Protein AF-A0A2N2JR71-F1 (afdb_monomer_lite)

Radius of gyration: 32.97 Å; chains: 1; bounding box: 53×29×89 Å

Structure (mmCIF, N/CA/C/O backbone):
data_AF-A0A2N2JR71-F1
#
_entry.id   AF-A0A2N2JR71-F1
#
loop_
_atom_site.group_PDB
_atom_site.id
_atom_site.type_symbol
_atom_site.label_atom_id
_atom_site.label_alt_id
_atom_site.label_comp_id
_atom_site.label_asym_id
_atom_site.label_entity_id
_atom_site.label_seq_id
_atom_site.pdbx_PDB_ins_code
_atom_site.Cartn_x
_atom_site.Cartn_y
_atom_site.Cartn_z
_atom_site.occupancy
_atom_site.B_iso_or_equiv
_atom_site.auth_seq_id
_atom_site.auth_comp_id
_atom_site.auth_asym_id
_atom_site.auth_atom_id
_atom_site.pdbx_PDB_model_num
ATOM 1 N N . MET A 1 1 ? 23.669 2.789 -26.842 1.00 70.81 1 MET A N 1
ATOM 2 C CA . MET A 1 1 ? 22.794 2.517 -28.002 1.00 70.81 1 MET A CA 1
ATOM 3 C C . MET A 1 1 ? 23.417 1.531 -28.974 1.00 70.81 1 MET A C 1
ATOM 5 O O . MET A 1 1 ? 22.789 0.517 -29.221 1.00 70.81 1 MET A O 1
ATOM 9 N N . ARG A 1 2 ? 24.652 1.743 -29.450 1.00 72.81 2 ARG A N 1
ATOM 10 C CA . ARG A 1 2 ? 25.300 0.836 -30.420 1.00 72.81 2 ARG A CA 1
ATOM 11 C C . ARG A 1 2 ? 25.463 -0.616 -29.955 1.00 72.81 2 ARG A C 1
ATOM 13 O O . ARG A 1 2 ? 25.219 -1.531 -30.723 1.00 72.81 2 ARG A O 1
ATOM 20 N N . GLU A 1 3 ? 25.842 -0.813 -28.696 1.00 76.75 3 GLU A N 1
ATOM 21 C CA . GLU A 1 3 ? 25.965 -2.147 -28.092 1.00 76.75 3 GLU A CA 1
ATOM 22 C C . GLU A 1 3 ? 24.604 -2.846 -27.979 1.00 76.75 3 GLU A C 1
ATOM 24 O O . GLU A 1 3 ? 24.459 -3.975 -28.422 1.00 76.75 3 GLU A O 1
ATOM 29 N N . ILE A 1 4 ? 23.580 -2.122 -27.517 1.00 79.62 4 ILE A N 1
ATOM 30 C CA . ILE A 1 4 ? 22.196 -2.614 -27.421 1.00 79.62 4 ILE A CA 1
ATOM 31 C C . ILE A 1 4 ? 21.629 -2.943 -28.810 1.00 79.62 4 ILE A C 1
ATOM 33 O O . ILE A 1 4 ? 20.940 -3.941 -28.979 1.00 79.62 4 ILE A O 1
ATOM 37 N N . ALA A 1 5 ? 21.917 -2.115 -29.817 1.00 78.06 5 ALA A N 1
ATOM 38 C CA . ALA A 1 5 ? 21.490 -2.353 -31.191 1.00 78.06 5 ALA A CA 1
ATOM 39 C C . ALA A 1 5 ? 22.173 -3.590 -31.795 1.00 78.06 5 ALA A C 1
ATOM 41 O O . ALA A 1 5 ? 21.509 -4.365 -32.477 1.00 78.06 5 ALA A O 1
ATOM 42 N N . ALA A 1 6 ? 23.464 -3.797 -31.511 1.00 81.62 6 ALA A N 1
ATOM 43 C CA . ALA A 1 6 ? 24.202 -4.984 -31.934 1.00 81.62 6 ALA A CA 1
ATOM 44 C C . ALA A 1 6 ? 23.683 -6.252 -31.239 1.00 81.62 6 ALA A C 1
ATOM 46 O O . ALA A 1 6 ? 23.386 -7.233 -31.910 1.00 81.62 6 ALA A O 1
ATOM 47 N N . GLU A 1 7 ? 23.472 -6.208 -29.922 1.00 85.12 7 GLU A N 1
ATOM 48 C CA . GLU A 1 7 ? 22.895 -7.322 -29.161 1.00 85.12 7 GLU A CA 1
ATOM 49 C C . GLU A 1 7 ? 21.476 -7.661 -29.648 1.00 85.12 7 GLU A C 1
ATOM 51 O O . GLU A 1 7 ? 21.128 -8.828 -29.840 1.00 85.12 7 GLU A O 1
ATOM 56 N N . PHE A 1 8 ? 20.661 -6.642 -29.934 1.00 84.88 8 PHE A N 1
ATOM 57 C CA . PHE A 1 8 ? 19.334 -6.830 -30.511 1.00 84.88 8 PHE A CA 1
ATOM 58 C C . PHE A 1 8 ? 19.396 -7.419 -31.927 1.00 84.88 8 PHE A C 1
ATOM 60 O O . PHE A 1 8 ? 18.573 -8.271 -32.261 1.00 84.88 8 PHE A O 1
ATOM 67 N N . ALA A 1 9 ? 20.347 -6.989 -32.759 1.00 87.44 9 ALA A N 1
ATOM 68 C CA . ALA A 1 9 ? 20.551 -7.528 -34.101 1.00 87.44 9 ALA A CA 1
ATOM 69 C C . ALA A 1 9 ? 21.002 -8.998 -34.059 1.00 87.44 9 ALA A C 1
ATOM 71 O O . ALA A 1 9 ? 20.451 -9.818 -34.796 1.00 87.44 9 ALA A O 1
ATOM 72 N N . ASP A 1 10 ? 21.919 -9.348 -33.156 1.00 87.75 10 ASP A N 1
ATOM 73 C CA . ASP A 1 10 ? 22.369 -10.726 -32.934 1.00 87.75 10 ASP A CA 1
ATOM 74 C C . ASP A 1 10 ? 21.213 -11.624 -32.466 1.00 87.75 10 ASP A C 1
ATOM 76 O O . ASP A 1 10 ? 21.066 -12.758 -32.930 1.00 87.75 10 ASP A O 1
ATOM 80 N N . ALA A 1 11 ? 20.336 -11.099 -31.605 1.00 90.50 11 ALA A N 1
ATOM 81 C CA . ALA A 1 11 ? 19.134 -11.793 -31.149 1.00 90.50 11 ALA A CA 1
ATOM 82 C C . ALA A 1 11 ? 18.018 -11.873 -32.213 1.00 90.50 11 ALA A C 1
ATOM 84 O O . ALA A 1 11 ? 17.146 -12.740 -32.120 1.00 90.50 11 ALA A O 1
ATOM 85 N N . ASN A 1 12 ? 18.029 -11.002 -33.231 1.00 88.31 12 ASN A N 1
ATOM 86 C CA . ASN A 1 12 ? 16.991 -10.912 -34.264 1.00 88.31 12 ASN A CA 1
ATOM 87 C C . ASN A 1 12 ? 17.592 -10.964 -35.686 1.00 88.31 12 ASN A C 1
ATOM 89 O O . ASN A 1 12 ? 17.602 -9.950 -36.393 1.00 88.31 12 ASN A O 1
ATOM 93 N N . PRO A 1 13 ? 18.008 -12.152 -36.177 1.00 87.38 13 PRO A N 1
ATOM 94 C CA . PRO A 1 13 ? 18.741 -12.289 -37.441 1.00 87.38 13 PRO A CA 1
ATOM 95 C C . PRO A 1 13 ? 17.993 -11.765 -38.673 1.00 87.38 13 PRO A C 1
ATOM 97 O O . PRO A 1 13 ? 18.608 -11.283 -39.619 1.00 87.38 13 PRO A O 1
ATOM 100 N N . ALA A 1 14 ? 16.657 -11.835 -38.668 1.00 89.00 14 ALA A N 1
ATOM 101 C CA . ALA A 1 14 ? 15.820 -11.317 -39.752 1.00 89.00 14 ALA A CA 1
ATOM 102 C C . ALA A 1 14 ? 15.847 -9.779 -39.852 1.00 89.00 14 ALA A C 1
ATOM 104 O O . ALA A 1 14 ? 15.630 -9.233 -40.932 1.00 89.00 14 ALA A O 1
ATOM 105 N N . LEU A 1 15 ? 16.112 -9.087 -38.738 1.00 83.12 15 LEU A N 1
ATOM 106 C CA . LEU A 1 15 ? 16.192 -7.625 -38.655 1.00 83.12 15 LEU A CA 1
ATOM 107 C C . LEU A 1 15 ? 17.637 -7.117 -38.679 1.00 83.12 15 LEU A C 1
ATOM 109 O O . LEU A 1 15 ? 17.860 -5.942 -38.965 1.00 83.12 15 LEU A O 1
ATOM 113 N N . ALA A 1 16 ? 18.615 -7.991 -38.434 1.00 81.94 16 ALA A N 1
ATOM 114 C CA . ALA A 1 16 ? 20.033 -7.652 -38.404 1.00 81.94 16 ALA A CA 1
ATOM 115 C C . ALA A 1 16 ? 20.521 -6.846 -39.626 1.00 81.94 16 ALA A C 1
ATOM 117 O O . ALA A 1 16 ? 21.232 -5.870 -39.408 1.00 81.94 16 ALA A O 1
ATOM 118 N N . PRO A 1 17 ? 20.122 -7.123 -40.888 1.00 80.56 17 PRO A N 1
ATOM 119 C CA . PRO A 1 17 ? 20.566 -6.325 -42.039 1.00 80.56 17 PRO A CA 1
ATOM 120 C C . PRO A 1 17 ? 20.112 -4.858 -42.020 1.00 80.56 17 PRO A C 1
ATOM 122 O O . PRO A 1 17 ? 20.690 -4.035 -42.721 1.00 80.56 17 PRO A O 1
ATOM 125 N N . LEU A 1 18 ? 19.069 -4.531 -41.250 1.00 76.00 18 LEU A N 1
ATOM 126 C CA . LEU A 1 18 ? 18.549 -3.168 -41.098 1.00 76.00 18 LEU A CA 1
ATOM 127 C C . LEU A 1 18 ? 19.241 -2.397 -39.964 1.00 76.00 18 LEU A C 1
ATOM 129 O O . LEU A 1 18 ? 19.089 -1.183 -39.871 1.00 76.00 18 LEU A O 1
ATOM 133 N N . LEU A 1 19 ? 19.956 -3.107 -39.090 1.00 74.38 19 LEU A N 1
ATOM 134 C CA . LEU A 1 19 ? 20.553 -2.580 -37.861 1.00 74.38 19 LEU A CA 1
ATOM 135 C C . LEU A 1 19 ? 22.085 -2.690 -37.860 1.00 74.38 19 LEU A C 1
ATOM 137 O O . LEU A 1 19 ? 22.754 -1.950 -37.144 1.00 74.38 19 LEU A O 1
ATOM 141 N N . ASN A 1 20 ? 22.641 -3.587 -38.678 1.00 68.44 20 ASN A N 1
ATOM 142 C CA . ASN A 1 20 ? 24.072 -3.801 -38.833 1.00 68.44 20 ASN A CA 1
ATOM 143 C C . ASN A 1 20 ? 24.618 -3.015 -40.028 1.00 68.44 20 ASN A C 1
ATOM 145 O O . ASN A 1 20 ? 24.258 -3.262 -41.177 1.00 68.44 20 ASN A O 1
ATOM 149 N N . GLY A 1 21 ? 25.560 -2.116 -39.751 1.00 67.31 21 GLY A N 1
ATOM 150 C CA . GLY A 1 21 ? 26.319 -1.374 -40.754 1.00 67.31 21 GLY A CA 1
ATOM 151 C C . GLY A 1 21 ? 26.708 0.020 -40.255 1.00 67.31 21 GLY A C 1
ATOM 152 O O . GLY A 1 21 ? 26.066 0.543 -39.346 1.00 67.31 21 GLY A O 1
ATOM 153 N N . PRO A 1 22 ? 27.769 0.636 -40.804 1.00 66.06 22 PRO A N 1
ATOM 154 C CA . PRO A 1 22 ? 28.076 2.028 -40.506 1.00 66.06 22 PRO A CA 1
ATOM 155 C C . PRO A 1 22 ? 26.953 2.926 -41.041 1.00 66.06 22 PRO A C 1
ATOM 157 O O . PRO A 1 22 ? 26.634 2.883 -42.232 1.00 66.06 22 PRO A O 1
ATOM 160 N N . MET A 1 23 ? 26.367 3.748 -40.168 1.00 67.12 23 MET A N 1
ATOM 161 C CA . MET A 1 23 ? 25.472 4.824 -40.590 1.00 67.12 23 MET A CA 1
ATOM 162 C C . MET A 1 23 ? 26.234 5.768 -41.522 1.00 67.12 23 MET A C 1
ATOM 164 O O . MET A 1 23 ? 27.382 6.129 -41.268 1.00 67.12 23 MET A O 1
ATOM 168 N N . THR A 1 24 ? 25.605 6.140 -42.636 1.00 71.88 24 THR A N 1
ATOM 169 C CA . THR A 1 24 ? 26.269 6.917 -43.693 1.00 71.88 24 THR A CA 1
ATOM 170 C C . THR A 1 24 ? 26.574 8.353 -43.257 1.00 71.88 24 THR A C 1
ATOM 172 O O . THR A 1 24 ? 27.496 8.965 -43.790 1.00 71.88 24 THR A O 1
ATOM 175 N N . ASP A 1 25 ? 25.826 8.873 -42.278 1.00 85.50 25 ASP A N 1
ATOM 176 C CA . ASP A 1 25 ? 25.945 10.235 -41.761 1.00 85.50 25 ASP A CA 1
ATOM 177 C C . ASP A 1 25 ? 26.011 10.239 -40.213 1.00 85.50 25 ASP A C 1
ATOM 179 O O . ASP A 1 25 ? 25.014 9.902 -39.557 1.00 85.50 25 ASP A O 1
ATOM 183 N N . PRO A 1 26 ? 27.156 10.630 -39.617 1.00 84.62 26 PRO A N 1
ATOM 184 C CA . PRO A 1 26 ? 27.326 10.725 -38.165 1.00 84.62 26 PRO A CA 1
ATOM 185 C C . PRO A 1 26 ? 26.369 11.708 -37.475 1.00 84.62 26 PRO A C 1
ATOM 187 O O . PRO A 1 26 ? 26.026 11.513 -36.305 1.00 84.62 26 PRO A O 1
ATOM 190 N N . ASP A 1 27 ? 25.925 12.765 -38.162 1.00 87.19 27 ASP A N 1
ATOM 191 C CA . ASP A 1 27 ? 25.011 13.748 -37.573 1.00 87.19 27 ASP A CA 1
ATOM 192 C C . ASP A 1 27 ? 23.593 13.182 -37.445 1.00 87.19 27 ASP A C 1
ATOM 194 O O . ASP A 1 27 ? 22.920 13.413 -36.434 1.00 87.19 27 ASP A O 1
ATOM 198 N N . VAL A 1 28 ? 23.159 12.382 -38.425 1.00 85.69 28 VAL A N 1
ATOM 199 C CA . VAL A 1 28 ? 21.884 11.651 -38.368 1.00 85.69 28 VAL A CA 1
ATOM 200 C C . VAL A 1 28 ? 21.924 10.585 -37.275 1.00 85.69 28 VAL A C 1
ATOM 202 O O . VAL A 1 28 ? 20.969 10.470 -36.508 1.00 85.69 28 VAL A O 1
ATOM 205 N N . GLU A 1 29 ? 23.029 9.844 -37.157 1.00 81.75 29 GLU A N 1
ATOM 206 C CA . GLU A 1 29 ? 23.221 8.857 -36.086 1.00 81.75 29 GLU A CA 1
ATOM 207 C C . GLU A 1 29 ? 23.100 9.513 -34.701 1.00 81.75 29 GLU A C 1
ATOM 209 O O . GLU A 1 29 ? 22.314 9.061 -33.865 1.00 81.75 29 GLU A O 1
ATOM 214 N N . ARG A 1 30 ? 23.773 10.652 -34.484 1.00 85.94 30 ARG A N 1
ATOM 215 C CA . ARG A 1 30 ? 23.681 11.404 -33.222 1.00 85.94 30 ARG A CA 1
ATOM 216 C C . ARG A 1 30 ? 22.267 11.918 -32.941 1.00 85.94 30 ARG A C 1
ATOM 218 O O . ARG A 1 30 ? 21.842 11.944 -31.784 1.00 85.94 30 ARG A O 1
ATOM 225 N N . LEU A 1 31 ? 21.537 12.337 -33.975 1.00 90.75 31 LEU A N 1
ATOM 226 C CA . LEU A 1 31 ? 20.137 12.750 -33.853 1.00 90.75 31 LEU A CA 1
ATOM 227 C C . LEU A 1 31 ? 19.240 11.588 -33.412 1.00 90.75 31 LEU A C 1
ATOM 229 O O . LEU A 1 31 ? 18.421 11.762 -32.509 1.00 90.75 31 LEU A O 1
ATOM 233 N N . LEU A 1 32 ? 19.406 10.409 -34.012 1.00 85.81 32 LEU A N 1
ATOM 234 C CA . LEU A 1 32 ? 18.637 9.216 -33.654 1.00 85.81 32 LEU A CA 1
ATOM 235 C C . LEU A 1 32 ? 18.951 8.748 -32.230 1.00 85.81 32 LEU A C 1
ATOM 237 O O . LEU A 1 32 ? 18.024 8.445 -31.477 1.00 85.81 32 LEU A O 1
ATOM 241 N N . ASP A 1 33 ? 20.222 8.779 -31.827 1.00 85.50 33 ASP A N 1
ATOM 242 C CA . ASP A 1 33 ? 20.630 8.490 -30.450 1.00 85.50 33 ASP A CA 1
ATOM 243 C C . ASP A 1 33 ? 19.992 9.466 -29.451 1.00 85.50 33 ASP A C 1
ATOM 245 O O . ASP A 1 33 ? 19.481 9.045 -28.410 1.00 85.50 33 ASP A O 1
ATOM 249 N N . ALA A 1 34 ? 19.954 10.763 -29.772 1.00 91.44 34 ALA A N 1
ATOM 250 C CA . ALA A 1 34 ? 19.314 11.766 -28.923 1.00 91.44 34 ALA A CA 1
ATOM 251 C C . ALA A 1 34 ? 17.799 11.531 -28.784 1.00 91.44 34 ALA A C 1
ATOM 253 O O . ALA A 1 34 ? 17.256 11.642 -27.683 1.00 91.44 34 ALA A O 1
ATOM 254 N N . VAL A 1 35 ? 17.115 11.170 -29.874 1.00 93.19 35 VAL A N 1
ATOM 255 C CA . VAL A 1 35 ? 15.679 10.842 -29.852 1.00 93.19 35 VAL A CA 1
ATOM 256 C C . VAL A 1 35 ? 15.419 9.572 -29.043 1.00 93.19 35 VAL A C 1
ATOM 258 O O . VAL A 1 35 ? 14.507 9.554 -28.214 1.00 93.19 35 VAL A O 1
ATOM 261 N N . ALA A 1 36 ? 16.227 8.529 -29.231 1.00 90.69 36 ALA A N 1
ATOM 262 C CA . ALA A 1 36 ? 16.098 7.286 -28.479 1.00 90.69 36 ALA A CA 1
ATOM 263 C C . ALA A 1 36 ? 16.327 7.508 -26.977 1.00 90.69 36 ALA A C 1
ATOM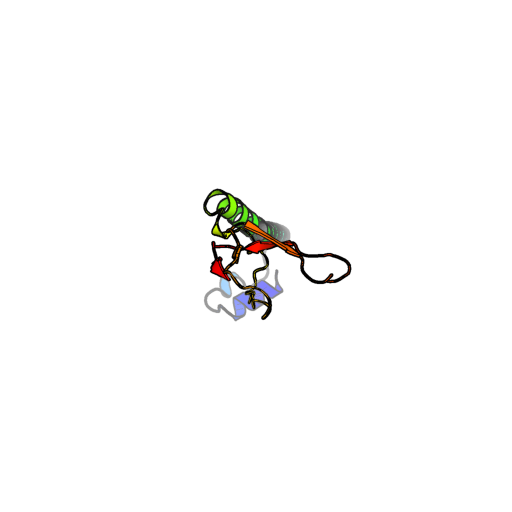 265 O O . ALA A 1 36 ? 15.554 7.015 -26.150 1.00 90.69 36 ALA A O 1
ATOM 266 N N . TYR A 1 37 ? 17.336 8.308 -26.622 1.00 92.00 37 TYR A N 1
ATOM 267 C CA . TYR A 1 37 ? 17.596 8.699 -25.240 1.00 92.00 37 TYR A CA 1
ATOM 268 C C . TYR A 1 37 ? 16.411 9.464 -24.640 1.00 92.00 37 TYR A C 1
ATOM 270 O O . TYR A 1 37 ? 15.935 9.117 -23.559 1.00 92.00 37 TYR A O 1
ATOM 278 N N . GLN A 1 38 ? 15.869 10.445 -25.366 1.00 96.44 38 GLN A N 1
ATOM 279 C CA . GLN A 1 38 ? 14.723 11.224 -24.901 1.00 96.44 38 GLN A CA 1
ATOM 280 C C . GLN A 1 38 ? 13.470 10.361 -24.710 1.00 96.44 38 GLN A C 1
ATOM 282 O O . GLN A 1 38 ? 12.759 10.515 -23.718 1.00 96.44 38 GLN A O 1
ATOM 287 N N . ASN A 1 39 ? 13.210 9.424 -25.624 1.00 95.94 39 ASN A N 1
ATOM 288 C CA . ASN A 1 39 ? 12.084 8.503 -25.500 1.00 95.94 39 ASN A CA 1
ATOM 289 C C . ASN A 1 39 ? 12.262 7.542 -24.315 1.00 95.94 39 ASN A C 1
ATOM 291 O O . ASN A 1 39 ? 11.309 7.273 -23.591 1.00 95.94 39 ASN A O 1
ATOM 295 N N . THR A 1 40 ? 13.490 7.078 -24.073 1.00 94.69 40 THR A N 1
ATOM 296 C CA . THR A 1 40 ? 13.815 6.231 -22.914 1.00 94.69 40 THR A CA 1
ATOM 297 C C . THR A 1 40 ? 13.603 6.984 -21.602 1.00 94.69 40 THR A C 1
ATOM 299 O O . THR A 1 40 ? 13.022 6.433 -20.667 1.00 94.69 40 THR A O 1
ATOM 302 N N . LEU A 1 41 ? 14.011 8.256 -21.533 1.00 95.88 41 LEU A N 1
ATOM 303 C CA . LEU A 1 41 ? 13.762 9.111 -20.371 1.00 95.88 41 LEU A CA 1
ATOM 304 C C . LEU A 1 41 ? 12.267 9.345 -20.147 1.00 95.88 41 LEU A C 1
ATOM 306 O O . LEU A 1 41 ? 11.800 9.263 -19.012 1.00 95.88 41 LEU A O 1
ATOM 310 N N . LEU A 1 42 ? 11.516 9.619 -21.216 1.00 97.31 42 LEU A N 1
ATOM 311 C CA . LEU A 1 42 ? 10.071 9.810 -21.137 1.00 97.31 42 LEU A CA 1
ATOM 312 C C . LEU A 1 42 ? 9.367 8.538 -20.655 1.00 97.31 42 LEU A C 1
ATOM 314 O O . LEU A 1 42 ? 8.560 8.616 -19.734 1.00 97.31 42 LEU A O 1
ATOM 318 N N . GLY A 1 43 ? 9.704 7.384 -21.237 1.00 96.38 43 GLY A N 1
ATOM 319 C CA . GLY A 1 43 ? 9.182 6.082 -20.821 1.00 96.38 43 GLY A CA 1
ATOM 320 C C . GLY A 1 43 ? 9.482 5.799 -19.351 1.00 96.38 43 GLY A C 1
ATOM 321 O O . GLY A 1 43 ? 8.561 5.584 -18.575 1.00 96.38 43 GLY A O 1
ATOM 322 N N . SER A 1 44 ? 10.745 5.948 -18.941 1.00 95.75 44 SER A N 1
ATOM 323 C CA . SER A 1 44 ? 11.161 5.774 -17.539 1.00 95.75 44 SER A CA 1
ATOM 324 C C . SER A 1 44 ? 10.391 6.686 -16.584 1.00 95.75 44 SER A C 1
ATOM 326 O O . SER A 1 44 ? 10.008 6.269 -15.495 1.00 95.75 44 SER A O 1
ATOM 328 N N . LYS A 1 45 ? 10.153 7.943 -16.979 1.00 95.88 45 LYS A N 1
ATOM 329 C CA . LYS A 1 45 ? 9.385 8.882 -16.161 1.00 95.88 45 LYS A CA 1
ATOM 330 C C . LYS A 1 45 ? 7.922 8.461 -16.040 1.00 95.88 45 LYS A C 1
ATOM 332 O O . LYS A 1 45 ? 7.369 8.500 -14.947 1.00 95.88 45 LYS A O 1
ATOM 337 N N . LEU A 1 46 ? 7.308 8.042 -17.143 1.00 96.38 46 LEU A N 1
ATOM 338 C CA . LEU A 1 46 ? 5.935 7.542 -17.134 1.00 96.38 46 LEU A CA 1
ATOM 339 C C . LEU A 1 46 ? 5.799 6.293 -16.260 1.00 96.38 46 LEU A C 1
ATOM 341 O O . LEU A 1 46 ? 4.856 6.220 -15.481 1.00 96.38 46 LEU A O 1
ATOM 345 N N . ASP A 1 47 ? 6.745 5.359 -16.330 1.00 95.56 47 ASP A N 1
ATOM 346 C CA . ASP A 1 47 ? 6.716 4.135 -15.521 1.00 95.56 47 ASP A CA 1
ATOM 347 C C . ASP A 1 47 ? 6.791 4.423 -14.013 1.00 95.56 47 ASP A C 1
ATOM 349 O O . ASP A 1 47 ? 6.204 3.694 -13.212 1.00 95.56 47 ASP A O 1
ATOM 353 N N . VAL A 1 48 ? 7.475 5.503 -13.621 1.00 94.38 48 VAL A N 1
ATOM 354 C CA . VAL A 1 48 ? 7.546 5.961 -12.225 1.00 94.38 48 VAL A CA 1
ATOM 355 C C . VAL A 1 48 ? 6.273 6.696 -11.803 1.00 94.38 48 VAL A C 1
ATOM 357 O O . VAL A 1 48 ? 5.733 6.412 -10.734 1.00 94.38 48 VAL A O 1
ATOM 360 N N . ASP A 1 49 ? 5.782 7.621 -12.628 1.00 94.75 49 ASP A N 1
ATOM 361 C CA . ASP A 1 49 ? 4.696 8.535 -12.250 1.00 94.75 49 ASP A CA 1
ATOM 362 C C . ASP A 1 49 ? 3.302 7.881 -12.396 1.00 94.75 49 ASP A C 1
ATOM 364 O O . ASP A 1 49 ? 2.358 8.193 -11.664 1.00 94.75 49 ASP A O 1
ATOM 368 N N . PHE A 1 50 ? 3.133 6.952 -13.341 1.00 95.12 50 PHE A N 1
ATOM 369 C CA . PHE A 1 50 ? 1.829 6.362 -13.656 1.00 95.12 50 PHE A CA 1
ATOM 370 C C . PHE A 1 50 ? 1.222 5.513 -12.519 1.00 95.12 50 PHE A C 1
ATOM 372 O O . PHE A 1 50 ? 0.021 5.649 -12.262 1.00 95.12 50 PHE A O 1
ATOM 379 N N . PRO A 1 51 ? 1.983 4.681 -11.778 1.00 94.69 51 PRO A N 1
ATOM 380 C CA . PRO A 1 51 ? 1.454 3.962 -10.618 1.00 94.69 51 PRO A CA 1
ATOM 381 C C . PRO A 1 51 ? 0.867 4.884 -9.544 1.00 94.69 51 PRO A C 1
ATOM 383 O O . PRO A 1 51 ? -0.153 4.544 -8.940 1.00 94.69 51 PRO A O 1
ATOM 386 N N . GLU A 1 52 ? 1.462 6.061 -9.329 1.00 92.94 52 GLU A N 1
ATOM 387 C CA . GLU A 1 52 ? 0.956 7.046 -8.369 1.00 92.94 52 GLU A CA 1
ATOM 388 C C . GLU A 1 52 ? -0.426 7.563 -8.784 1.00 92.94 52 GLU A C 1
ATOM 390 O O . GLU A 1 52 ? -1.342 7.637 -7.961 1.00 92.94 52 GLU A O 1
ATOM 395 N N . LEU A 1 53 ? -0.619 7.849 -10.074 1.00 93.81 53 LEU A N 1
ATOM 396 C CA . LEU A 1 53 ? -1.919 8.254 -10.611 1.00 93.81 53 LEU A CA 1
ATOM 397 C C . LEU A 1 53 ? -2.993 7.187 -10.357 1.00 93.81 53 LEU A C 1
ATOM 399 O O . LEU A 1 53 ? -4.085 7.510 -9.880 1.00 93.81 53 LEU A O 1
ATOM 403 N N . ILE A 1 54 ? -2.686 5.922 -10.655 1.00 93.56 54 ILE A N 1
ATOM 404 C CA . ILE A 1 54 ? -3.613 4.803 -10.438 1.00 93.56 54 ILE A CA 1
ATOM 405 C C . ILE A 1 54 ? -3.951 4.664 -8.953 1.00 93.56 54 ILE A C 1
ATOM 407 O O . ILE A 1 54 ? -5.121 4.505 -8.599 1.00 93.56 54 ILE A O 1
ATOM 411 N N . LEU A 1 55 ? -2.951 4.779 -8.079 1.00 90.44 55 LEU A N 1
ATOM 412 C CA . LEU A 1 55 ? -3.141 4.713 -6.636 1.00 90.44 55 LEU A CA 1
ATOM 413 C C . LEU A 1 55 ? -4.019 5.865 -6.123 1.00 90.44 55 LEU A C 1
ATOM 415 O O . LEU A 1 55 ? -4.932 5.644 -5.325 1.00 90.44 55 LEU A O 1
ATOM 419 N N . ASN A 1 56 ? -3.793 7.089 -6.596 1.00 90.88 56 ASN A N 1
ATOM 420 C CA . ASN A 1 56 ? -4.600 8.256 -6.237 1.00 90.88 56 ASN A CA 1
ATOM 421 C C . ASN A 1 56 ? -6.057 8.105 -6.692 1.00 90.88 56 ASN A C 1
ATOM 423 O O . ASN A 1 56 ? -6.980 8.394 -5.929 1.00 90.88 56 ASN A O 1
ATOM 427 N N . LEU A 1 57 ? -6.286 7.581 -7.897 1.00 93.94 57 LEU A N 1
ATOM 428 C CA . LEU A 1 57 ? -7.636 7.294 -8.376 1.00 93.94 57 LEU A CA 1
ATOM 429 C C . LEU A 1 57 ? -8.310 6.185 -7.553 1.00 93.94 57 LEU A C 1
ATOM 431 O O . LEU A 1 57 ? -9.487 6.299 -7.201 1.00 93.94 57 LEU A O 1
ATOM 435 N N . ALA A 1 58 ? -7.565 5.138 -7.192 1.00 91.31 58 ALA A N 1
ATOM 436 C CA . ALA A 1 58 ? -8.064 4.063 -6.342 1.00 91.31 58 ALA A CA 1
ATOM 437 C C . ALA A 1 58 ? -8.514 4.581 -4.966 1.00 91.31 58 ALA A C 1
ATOM 439 O O . ALA A 1 58 ? -9.543 4.134 -4.464 1.00 91.31 58 ALA A O 1
ATOM 440 N N . HIS A 1 59 ? -7.831 5.573 -4.387 1.00 89.62 59 HIS A N 1
ATOM 441 C CA . HIS A 1 59 ? -8.274 6.209 -3.140 1.00 89.62 59 HIS A CA 1
ATOM 442 C C . HIS A 1 59 ? -9.631 6.919 -3.261 1.00 89.62 59 HIS A C 1
ATOM 444 O O . HIS A 1 59 ? -10.373 6.971 -2.280 1.00 89.62 59 HIS A O 1
ATOM 450 N N . LEU A 1 60 ? -9.974 7.444 -4.441 1.00 90.88 60 LEU A N 1
ATOM 451 C CA . LEU A 1 60 ? -11.259 8.107 -4.683 1.00 90.88 60 LEU A CA 1
ATOM 452 C C . LEU A 1 60 ? -12.393 7.102 -4.915 1.00 90.88 60 LEU A C 1
ATOM 454 O O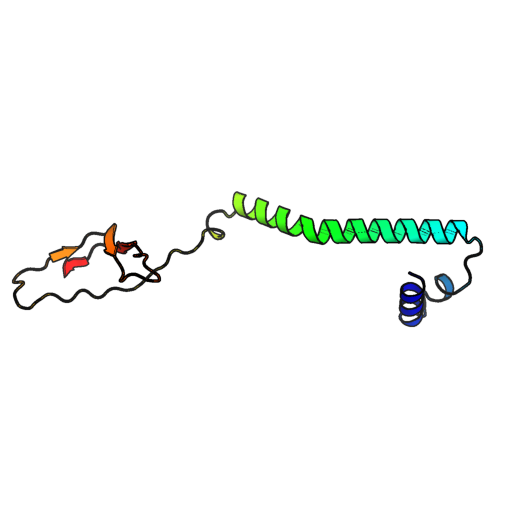 . LEU A 1 60 ? -13.493 7.290 -4.400 1.00 90.88 60 LEU A O 1
ATOM 458 N N . ILE A 1 61 ? -12.132 6.040 -5.681 1.00 93.94 61 ILE A N 1
ATOM 459 C CA . ILE A 1 61 ? -13.159 5.065 -6.087 1.00 93.94 61 ILE A CA 1
ATOM 460 C C . ILE A 1 61 ? -13.350 3.968 -5.029 1.00 93.94 61 ILE A C 1
ATOM 462 O O . ILE A 1 61 ? -14.472 3.527 -4.783 1.00 93.94 61 ILE A O 1
ATOM 466 N N . LEU A 1 62 ? -12.267 3.533 -4.380 1.00 90.62 62 LEU A N 1
ATOM 467 C CA . LEU A 1 62 ? -12.234 2.419 -3.426 1.00 90.62 62 LEU A CA 1
ATOM 468 C C . LEU A 1 62 ? -11.714 2.854 -2.039 1.00 90.62 62 LEU A C 1
ATOM 470 O O . LEU A 1 62 ? -10.849 2.187 -1.459 1.00 90.62 62 LEU A O 1
ATOM 474 N N . PRO A 1 63 ? -12.258 3.927 -1.433 1.00 86.94 63 PRO A N 1
ATOM 475 C CA . PRO A 1 63 ? -11.719 4.491 -0.196 1.00 86.94 63 PRO A CA 1
ATOM 476 C C . PRO A 1 63 ? -11.765 3.513 0.982 1.00 86.94 63 PRO A C 1
ATOM 478 O O . PRO A 1 63 ? -10.983 3.640 1.916 1.00 86.94 63 PRO A O 1
ATOM 481 N N . HIS A 1 64 ? -12.685 2.543 0.976 1.00 86.94 64 HIS A N 1
ATOM 482 C CA . HIS A 1 64 ? -12.828 1.568 2.060 1.00 86.94 64 HIS A CA 1
ATOM 483 C C . HIS A 1 64 ? -11.757 0.472 2.038 1.00 86.94 64 HIS A C 1
ATOM 485 O O . HIS A 1 64 ? -11.406 -0.029 3.101 1.00 86.94 64 HIS A O 1
ATOM 491 N N . TYR A 1 65 ? -11.219 0.137 0.861 1.00 84.56 65 TYR A N 1
ATOM 492 C CA . TYR A 1 65 ? -10.172 -0.880 0.703 1.00 84.56 65 TYR A CA 1
ATOM 493 C C . TYR A 1 65 ? -8.776 -0.341 1.022 1.00 84.56 65 TYR A C 1
ATOM 495 O O . TYR A 1 65 ? -7.895 -1.102 1.404 1.00 84.56 65 TYR A O 1
ATOM 503 N N . MET A 1 66 ? -8.593 0.974 0.905 1.00 84.00 66 MET A N 1
ATOM 504 C CA . MET A 1 66 ? -7.321 1.649 1.169 1.00 84.00 66 MET A CA 1
ATOM 505 C C . MET A 1 66 ? -7.170 2.110 2.627 1.00 84.00 66 MET A C 1
ATOM 507 O O . MET A 1 66 ? -6.164 2.720 2.986 1.00 84.00 66 MET A O 1
ATOM 511 N N . ARG A 1 67 ? -8.162 1.854 3.493 1.00 86.50 67 ARG A N 1
ATOM 512 C CA . ARG A 1 67 ? -8.074 2.217 4.914 1.00 86.50 67 ARG A CA 1
ATOM 513 C C . ARG A 1 67 ? -7.155 1.242 5.653 1.00 86.50 67 ARG A C 1
ATOM 515 O O . ARG A 1 67 ? -7.345 0.032 5.529 1.00 86.50 67 ARG A O 1
ATOM 522 N N . PRO A 1 68 ? -6.216 1.736 6.479 1.00 88.31 68 PRO A N 1
ATOM 523 C CA . PRO A 1 68 ? -5.427 0.862 7.331 1.00 88.31 68 PRO A CA 1
ATOM 524 C C . PRO A 1 68 ? -6.349 0.111 8.293 1.00 88.31 68 PRO A C 1
ATOM 526 O O . PRO A 1 68 ? -7.277 0.686 8.869 1.00 88.31 68 PRO A O 1
ATOM 529 N N . THR A 1 69 ? -6.080 -1.179 8.479 1.00 89.94 69 THR A N 1
ATOM 530 C CA . THR A 1 69 ? -6.799 -1.974 9.477 1.00 89.94 69 THR A CA 1
ATOM 531 C C . THR A 1 69 ? -6.282 -1.585 10.863 1.00 89.94 69 THR A C 1
ATOM 533 O O . THR A 1 69 ? -5.072 -1.659 11.092 1.00 89.94 69 THR A O 1
ATOM 536 N N . PRO A 1 70 ? -7.148 -1.143 11.793 1.00 91.25 70 PRO A N 1
ATOM 537 C CA . PRO A 1 70 ? -6.707 -0.814 13.140 1.00 91.25 70 PRO A CA 1
ATOM 538 C C . PRO A 1 70 ? -6.201 -2.069 13.858 1.00 91.25 70 PRO A C 1
ATOM 540 O O . PRO A 1 70 ? -6.602 -3.190 13.545 1.00 91.25 70 PRO A O 1
ATOM 543 N N . ALA A 1 71 ? -5.355 -1.882 14.871 1.00 91.25 71 ALA A N 1
ATOM 544 C CA . ALA A 1 71 ? -4.993 -2.975 15.763 1.00 91.25 71 ALA A CA 1
ATOM 545 C C . ALA A 1 71 ? -6.260 -3.552 16.419 1.00 91.25 71 ALA A C 1
ATOM 547 O O . ALA A 1 71 ? -7.095 -2.809 16.941 1.00 91.25 71 ALA A O 1
ATOM 548 N N . THR A 1 72 ? -6.392 -4.876 16.413 1.00 94.44 72 THR A N 1
ATOM 549 C CA . THR A 1 72 ? -7.519 -5.601 17.014 1.00 94.44 72 THR A CA 1
ATOM 550 C C . THR A 1 72 ? -7.000 -6.742 17.881 1.00 94.44 72 THR A C 1
ATOM 552 O O . THR A 1 72 ? -5.901 -7.250 17.670 1.00 94.44 72 THR A O 1
ATOM 555 N N . THR A 1 73 ? -7.762 -7.109 18.908 1.00 93.94 73 THR A N 1
ATOM 556 C CA . THR A 1 73 ? -7.422 -8.210 19.814 1.00 93.94 73 THR A CA 1
ATOM 557 C C . THR A 1 73 ? -8.688 -8.808 20.420 1.00 93.94 73 THR A C 1
ATOM 559 O O . THR A 1 73 ? -9.747 -8.176 20.405 1.00 93.94 73 THR A O 1
ATOM 562 N N . ILE A 1 74 ? -8.571 -10.017 20.962 1.00 93.81 74 ILE A N 1
ATOM 563 C CA . ILE A 1 74 ? -9.636 -10.707 21.690 1.00 93.81 74 ILE A CA 1
ATOM 564 C C . ILE A 1 74 ? -9.337 -10.592 23.183 1.00 93.81 74 ILE A C 1
ATOM 566 O O . ILE A 1 74 ? -8.227 -10.879 23.628 1.00 93.81 74 ILE A O 1
ATOM 570 N N . LEU A 1 75 ? -10.336 -10.179 23.962 1.00 91.50 75 LEU A N 1
ATOM 571 C CA . LEU A 1 75 ? -10.230 -10.032 25.410 1.00 91.50 75 LEU A CA 1
ATOM 572 C C . LEU A 1 75 ? -11.219 -10.966 26.099 1.00 91.50 75 LEU A C 1
ATOM 574 O O . LEU A 1 75 ? -12.403 -10.971 25.773 1.00 91.50 75 LEU A O 1
ATOM 578 N N . GLY A 1 76 ? -10.721 -11.740 27.061 1.00 89.69 76 GLY A N 1
ATOM 579 C CA . GLY A 1 76 ? -11.544 -12.544 27.957 1.00 89.69 76 GLY A CA 1
ATOM 580 C C . GLY A 1 76 ? -11.789 -11.798 29.263 1.00 89.69 76 GLY A C 1
ATOM 581 O O . GLY A 1 76 ? -10.840 -11.356 29.909 1.00 89.69 76 GLY A O 1
ATOM 582 N N . PHE A 1 77 ? -13.051 -11.685 29.667 1.00 88.62 77 PHE A N 1
ATOM 583 C CA . PHE A 1 77 ? -13.426 -11.183 30.985 1.00 88.62 77 PHE A CA 1
ATOM 584 C C . PHE A 1 77 ? -13.785 -12.370 31.874 1.00 88.62 77 PHE A C 1
ATOM 586 O O . PHE A 1 77 ? -14.543 -13.246 31.470 1.00 88.62 77 PHE A O 1
ATOM 593 N N . THR A 1 78 ? -13.209 -12.430 33.071 1.00 88.00 78 THR A N 1
ATOM 594 C CA . THR A 1 78 ? -13.519 -13.472 34.056 1.00 88.00 78 THR A CA 1
ATOM 595 C C . THR A 1 78 ? -14.086 -12.802 35.304 1.00 88.00 78 THR A C 1
ATOM 597 O O . THR A 1 78 ? -13.382 -11.979 35.896 1.00 88.00 78 THR A O 1
ATOM 600 N N . PRO A 1 79 ? -15.328 -13.112 35.712 1.00 84.62 79 PRO A N 1
ATOM 601 C CA . PRO A 1 79 ? -15.920 -12.516 36.900 1.00 84.62 79 PRO A CA 1
ATOM 602 C C . PRO A 1 79 ? -15.191 -12.996 38.160 1.00 84.62 79 PRO A C 1
ATOM 604 O O . PRO A 1 79 ? -14.822 -14.166 38.300 1.00 84.62 79 PRO A O 1
ATOM 607 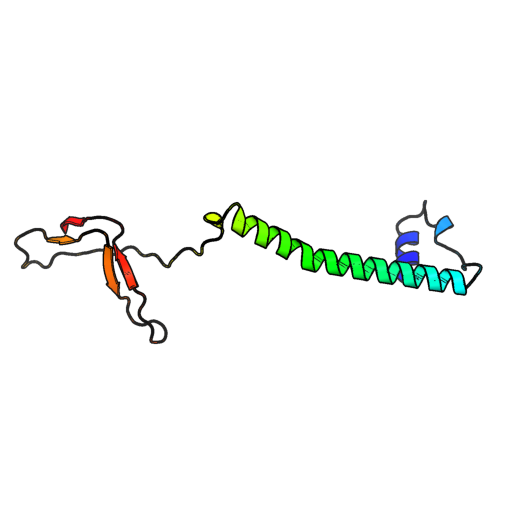N N . THR A 1 80 ? -14.983 -12.087 39.111 1.00 83.56 80 THR A N 1
ATOM 608 C CA . THR A 1 80 ? -14.412 -12.444 40.416 1.00 83.56 80 THR A CA 1
ATOM 609 C C . THR A 1 80 ? -15.471 -13.166 41.250 1.00 83.56 80 THR A C 1
ATOM 611 O O . THR A 1 80 ? -16.630 -12.767 41.241 1.00 83.56 80 THR A O 1
ATOM 614 N N . ARG A 1 81 ? -15.089 -14.175 42.050 1.00 73.12 81 ARG A N 1
ATOM 615 C CA . ARG A 1 81 ? -16.013 -14.993 42.877 1.00 73.12 81 ARG A CA 1
ATOM 616 C C . ARG A 1 81 ? -16.939 -14.206 43.824 1.00 73.12 81 ARG A C 1
ATOM 618 O O . ARG A 1 81 ? -17.903 -14.772 44.320 1.00 73.12 81 ARG A O 1
ATOM 625 N N . ALA A 1 82 ? -16.640 -12.936 44.097 1.00 72.12 82 ALA A N 1
ATOM 626 C CA . ALA A 1 82 ? -17.457 -12.049 44.925 1.00 72.12 82 ALA A CA 1
ATOM 627 C C . ALA A 1 82 ? -18.593 -11.340 44.155 1.00 72.12 82 ALA A C 1
ATOM 629 O O . ALA A 1 82 ? -19.442 -10.707 44.781 1.00 72.12 82 ALA A O 1
ATOM 630 N N . MET A 1 83 ? -18.625 -11.416 42.819 1.00 69.44 83 MET A N 1
ATOM 631 C CA . MET A 1 83 ? -19.732 -10.890 42.018 1.00 69.44 83 MET A CA 1
ATOM 632 C C . MET A 1 83 ? -20.930 -11.835 42.129 1.00 69.44 83 MET A C 1
ATOM 634 O O . MET A 1 83 ? -20.933 -12.923 41.566 1.00 69.44 83 MET A O 1
ATOM 638 N N . GLY A 1 84 ? -21.954 -11.415 42.872 1.00 73.19 84 GLY A N 1
ATOM 639 C CA . GLY A 1 84 ? -23.224 -12.139 42.984 1.00 73.19 84 GLY A CA 1
ATOM 640 C C . GLY A 1 84 ? -24.196 -11.898 41.821 1.00 73.19 84 GLY A C 1
ATOM 641 O O . GLY A 1 84 ? -25.290 -12.452 41.836 1.00 73.19 84 GLY A O 1
ATOM 642 N N . GLN A 1 85 ? -23.838 -11.048 40.849 1.00 79.00 85 GLN A N 1
ATOM 643 C CA . GLN A 1 85 ? -24.671 -10.668 39.701 1.00 79.00 85 GLN A CA 1
ATOM 644 C C . GLN A 1 85 ? -23.806 -10.459 38.451 1.00 79.00 85 GLN A C 1
ATOM 646 O O . GLN A 1 85 ? -22.647 -10.053 38.569 1.00 79.00 85 GLN A O 1
ATOM 651 N N . SER A 1 86 ? -24.385 -10.713 37.274 1.00 83.88 86 SER A N 1
ATOM 652 C CA . SER A 1 86 ? -23.759 -10.436 35.978 1.00 83.88 86 SER A CA 1
ATOM 653 C C . SER A 1 86 ? -23.599 -8.932 35.757 1.00 83.88 86 SER A C 1
ATOM 655 O O . SER A 1 86 ? -24.519 -8.159 36.046 1.00 83.88 86 SER A O 1
ATOM 657 N N . ILE A 1 87 ? -22.466 -8.517 35.199 1.00 89.19 87 ILE A N 1
ATOM 658 C CA . ILE A 1 87 ? -22.199 -7.131 34.814 1.00 89.19 87 ILE A CA 1
ATOM 659 C C . ILE A 1 87 ? -22.264 -7.013 33.297 1.00 89.19 87 ILE A C 1
ATOM 661 O O . ILE A 1 87 ? -21.579 -7.728 32.570 1.00 89.19 87 ILE A O 1
ATOM 665 N N . ARG A 1 88 ? -23.037 -6.036 32.823 1.00 91.62 88 ARG A N 1
ATOM 666 C CA . ARG A 1 88 ? -23.078 -5.683 31.407 1.00 91.62 88 ARG A CA 1
ATOM 667 C C . ARG A 1 88 ? -21.931 -4.748 31.047 1.00 91.62 88 ARG A C 1
ATOM 669 O O . ARG A 1 88 ? -2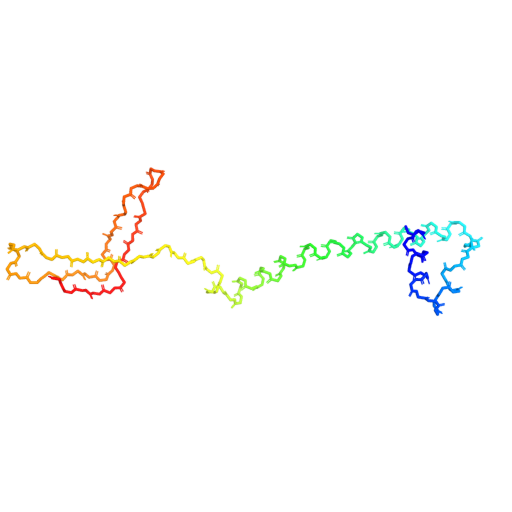1.799 -3.661 31.611 1.00 91.62 88 ARG A O 1
ATOM 676 N N . ILE A 1 89 ? -21.144 -5.144 30.059 1.00 93.19 89 ILE A N 1
ATOM 677 C CA . ILE A 1 89 ? -20.115 -4.335 29.415 1.00 93.19 89 ILE A CA 1
ATOM 678 C C . ILE A 1 89 ? -20.655 -3.927 28.036 1.00 93.19 89 ILE A C 1
ATOM 680 O O . ILE A 1 89 ? -20.868 -4.791 27.187 1.00 93.19 89 ILE A O 1
ATOM 684 N N . PRO A 1 90 ? -20.911 -2.633 27.788 1.00 95.69 90 PRO A N 1
ATOM 685 C CA . PRO A 1 90 ? -21.457 -2.189 26.510 1.00 95.69 90 PRO A CA 1
ATOM 686 C C . PRO A 1 90 ? -20.401 -2.221 25.398 1.00 95.69 90 PRO A C 1
ATOM 688 O O . PRO A 1 90 ? -19.199 -2.099 25.660 1.00 95.69 90 PRO A O 1
ATOM 691 N N . ALA A 1 91 ? -20.852 -2.290 24.147 1.00 95.88 91 ALA A N 1
ATOM 692 C CA . ALA A 1 91 ? -20.055 -1.960 22.975 1.00 95.88 91 ALA A CA 1
ATOM 693 C C . ALA A 1 91 ? -19.494 -0.534 23.113 1.00 95.88 91 ALA A C 1
ATOM 695 O O . ALA A 1 91 ? -20.161 0.381 23.601 1.00 95.88 91 ALA A O 1
ATOM 696 N N . GLY A 1 92 ? -18.248 -0.329 22.697 1.00 96.12 92 GLY A N 1
ATOM 697 C CA . GLY A 1 92 ? -17.555 0.949 22.852 1.00 96.12 92 GLY A CA 1
ATOM 698 C C . GLY A 1 92 ? -16.856 1.143 24.203 1.00 96.12 92 GLY A C 1
ATOM 699 O O . GLY A 1 92 ? -16.194 2.170 24.391 1.00 96.12 92 GLY A O 1
ATOM 700 N N . ALA A 1 93 ? -16.943 0.185 25.135 1.00 95.38 93 ALA A N 1
ATOM 701 C CA . ALA A 1 93 ? -16.206 0.239 26.395 1.00 95.38 93 ALA A CA 1
ATOM 702 C C . ALA A 1 93 ? -14.696 0.313 26.126 1.00 95.38 93 ALA A C 1
ATOM 704 O O . ALA A 1 93 ? -14.144 -0.481 25.363 1.00 95.38 93 ALA A O 1
ATOM 705 N N . ARG A 1 94 ? -14.028 1.302 26.729 1.00 95.88 94 ARG A N 1
ATOM 706 C CA . ARG A 1 94 ? -12.624 1.626 26.443 1.00 95.88 94 ARG A CA 1
ATOM 707 C C . ARG A 1 94 ? -11.675 0.770 27.265 1.00 95.88 94 ARG A C 1
ATOM 709 O O . ARG A 1 94 ? -11.800 0.703 28.484 1.00 95.88 94 ARG A O 1
ATOM 716 N N . ILE A 1 95 ? -10.679 0.199 26.600 1.00 94.31 95 ILE A N 1
ATOM 717 C CA . ILE A 1 95 ? -9.676 -0.675 27.210 1.00 94.31 95 ILE A CA 1
ATOM 718 C C . ILE A 1 95 ? -8.298 -0.195 26.767 1.00 94.31 95 ILE A C 1
ATOM 720 O O 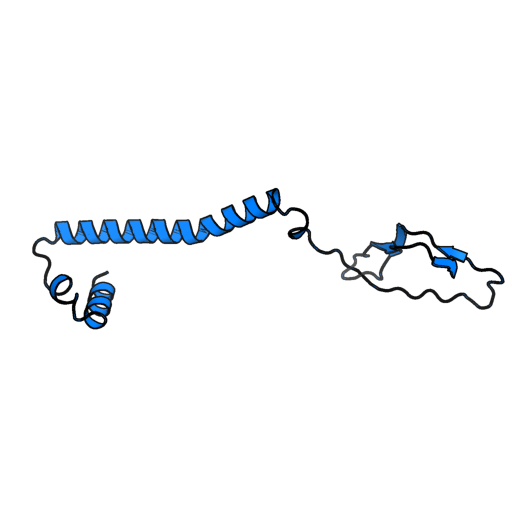. ILE A 1 95 ? -8.065 0.047 25.584 1.00 94.31 95 ILE A O 1
ATOM 724 N N . ALA A 1 96 ? -7.387 -0.008 27.717 1.00 95.25 96 ALA A N 1
ATOM 725 C CA . ALA A 1 96 ? -6.022 0.417 27.432 1.00 95.25 96 ALA A CA 1
ATOM 726 C C . ALA A 1 96 ? -5.070 -0.777 27.500 1.00 95.25 96 ALA A C 1
ATOM 728 O O . ALA A 1 96 ? -5.157 -1.590 28.420 1.00 95.25 96 ALA A O 1
ATOM 729 N N . SER A 1 97 ? -4.129 -0.855 26.561 1.00 94.69 97 SER A N 1
ATOM 730 C CA . SER A 1 97 ? -3.043 -1.826 26.644 1.00 94.69 97 SER A CA 1
ATOM 731 C C . SER A 1 97 ? -2.039 -1.463 27.742 1.00 94.69 97 SER A C 1
ATOM 733 O O . SER A 1 97 ? -1.997 -0.344 28.281 1.00 94.69 97 SER A O 1
ATOM 735 N N . MET A 1 98 ? -1.149 -2.414 28.021 1.00 94.50 98 MET A N 1
ATOM 736 C CA . MET A 1 98 ? 0.155 -2.076 28.584 1.00 94.50 98 MET A CA 1
ATOM 737 C C . MET A 1 98 ? 0.910 -1.143 27.617 1.00 94.50 98 MET A C 1
ATOM 739 O O . MET A 1 98 ? 0.662 -1.206 26.408 1.00 94.50 98 MET A O 1
ATOM 743 N N . PRO A 1 99 ? 1.784 -0.253 28.116 1.00 96.06 99 PRO A N 1
ATOM 744 C CA . PRO A 1 99 ? 2.586 0.596 27.246 1.00 96.06 99 PRO A CA 1
ATOM 745 C C . PRO A 1 99 ? 3.480 -0.252 26.338 1.00 96.06 99 PRO A C 1
ATOM 747 O O . PRO A 1 99 ? 4.179 -1.140 26.822 1.00 96.06 99 PRO A O 1
ATOM 750 N N . VAL A 1 100 ? 3.468 0.050 25.045 1.00 92.50 100 VAL A N 1
ATOM 751 C CA . VAL A 1 100 ? 4.431 -0.440 24.056 1.00 92.50 100 VAL A CA 1
ATOM 752 C C . VAL A 1 100 ? 5.232 0.781 23.630 1.00 92.50 100 VAL A C 1
ATOM 754 O O . VAL A 1 100 ? 4.642 1.786 23.233 1.00 92.50 100 VAL A O 1
ATOM 757 N N . ASP A 1 101 ? 6.546 0.753 23.846 1.00 94.69 101 ASP A N 1
ATOM 758 C CA . ASP A 1 101 ? 7.440 1.899 23.616 1.00 94.69 101 ASP A CA 1
ATOM 759 C C . ASP A 1 101 ? 6.941 3.201 24.272 1.00 94.69 101 ASP A C 1
ATOM 761 O O . ASP A 1 101 ? 6.916 4.281 23.685 1.00 94.69 101 ASP A O 1
ATOM 765 N N . GLY A 1 102 ? 6.457 3.087 25.513 1.00 94.69 102 GLY A N 1
ATOM 766 C CA . GLY A 1 102 ? 5.926 4.213 26.287 1.00 94.69 102 GLY A CA 1
ATOM 767 C C . GLY A 1 102 ? 4.514 4.671 25.896 1.00 94.69 102 GLY A C 1
ATOM 768 O O . GLY A 1 102 ? 3.928 5.485 26.611 1.00 94.69 102 GLY A O 1
ATOM 769 N N . THR A 1 103 ? 3.915 4.114 24.839 1.00 94.12 103 THR A N 1
ATOM 770 C CA . THR A 1 103 ? 2.580 4.499 24.354 1.00 94.12 103 THR A CA 1
ATOM 771 C C . THR A 1 103 ? 1.533 3.436 24.678 1.00 94.12 103 THR A C 1
ATOM 773 O O . THR A 1 103 ? 1.722 2.250 24.425 1.00 94.12 103 THR A O 1
ATOM 776 N N . ARG A 1 104 ? 0.385 3.845 25.236 1.00 95.38 104 ARG A N 1
ATOM 777 C CA . ARG A 1 104 ? -0.756 2.941 25.464 1.00 95.38 104 ARG A CA 1
ATOM 778 C C . ARG A 1 104 ? -1.720 2.992 24.288 1.00 95.38 104 ARG A C 1
ATOM 780 O O . ARG A 1 104 ? -2.315 4.039 24.023 1.00 95.38 104 ARG A O 1
ATOM 787 N N . CYS A 1 105 ? -1.943 1.852 23.650 1.00 94.12 105 CYS A N 1
ATOM 788 C CA . CYS A 1 105 ? -2.992 1.703 22.653 1.00 94.12 105 CYS A CA 1
ATOM 789 C C . CYS A 1 105 ? -4.362 1.680 23.341 1.00 94.12 105 CYS A C 1
ATOM 791 O O . CYS A 1 105 ? -4.526 1.109 24.424 1.00 94.12 105 CYS A O 1
ATOM 793 N N . ARG A 1 106 ? -5.351 2.320 22.712 1.00 95.56 106 ARG A N 1
ATOM 794 C CA . ARG A 1 106 ? -6.736 2.364 23.191 1.00 95.56 106 ARG A CA 1
ATOM 795 C C . ARG A 1 106 ? -7.604 1.529 22.263 1.00 95.56 106 ARG A C 1
ATOM 797 O O . ARG A 1 106 ? -7.630 1.779 21.063 1.00 95.56 106 ARG A O 1
ATOM 804 N N . PHE A 1 107 ? -8.323 0.585 22.844 1.00 96.25 107 PHE A N 1
ATOM 805 C CA . PHE A 1 107 ? -9.261 -0.300 22.170 1.00 96.25 107 PHE A CA 1
ATOM 806 C C . PHE A 1 107 ? -10.677 -0.032 22.668 1.00 96.25 107 PHE A C 1
ATOM 808 O O . PHE A 1 107 ? -10.877 0.546 23.741 1.00 96.25 107 PHE A O 1
ATOM 815 N N . THR A 1 108 ? -11.655 -0.485 21.895 1.00 97.00 108 THR A N 1
ATOM 816 C CA . THR A 1 108 ? -13.069 -0.473 22.265 1.00 97.00 108 THR A CA 1
ATOM 817 C C . THR A 1 108 ? -13.673 -1.849 22.039 1.00 97.00 108 THR A C 1
ATOM 819 O O . THR A 1 108 ? -13.365 -2.486 21.032 1.00 97.00 108 THR A O 1
ATOM 822 N N . THR A 1 109 ? -14.541 -2.302 22.943 1.00 96.25 109 THR A N 1
ATOM 823 C CA . THR A 1 109 ? -15.358 -3.504 22.714 1.00 96.25 109 THR A CA 1
ATOM 824 C C . THR A 1 109 ? -16.223 -3.321 21.466 1.00 96.25 109 THR A C 1
ATOM 826 O O . THR A 1 109 ? -16.769 -2.243 21.232 1.00 96.25 109 THR A O 1
ATOM 829 N N . ALA A 1 110 ? -16.334 -4.362 20.641 1.00 95.81 110 ALA A N 1
ATOM 830 C CA . ALA A 1 110 ? -17.121 -4.309 19.408 1.00 95.81 110 ALA A CA 1
ATOM 831 C C . ALA A 1 110 ? -18.609 -4.643 19.624 1.00 95.81 110 ALA A C 1
ATOM 833 O O . ALA A 1 110 ? -19.440 -4.270 18.800 1.00 95.81 110 ALA A O 1
ATOM 834 N N . TRP A 1 111 ? -18.947 -5.306 20.734 1.00 94.94 111 TRP A N 1
ATOM 835 C CA . TRP A 1 111 ? -20.300 -5.763 21.057 1.00 94.94 111 TRP A CA 1
ATOM 836 C C . TRP A 1 111 ? -20.610 -5.571 22.541 1.00 94.94 111 TRP A C 1
ATOM 838 O O . TRP A 1 111 ? -19.699 -5.380 23.350 1.00 94.94 111 TRP A O 1
ATOM 848 N N . ASP A 1 112 ? -21.899 -5.639 22.870 1.00 94.69 112 ASP A N 1
ATOM 849 C CA . ASP A 1 112 ? -22.372 -5.776 24.243 1.00 94.69 112 ASP A CA 1
ATOM 850 C C . ASP A 1 112 ? -22.079 -7.195 24.746 1.00 94.69 112 ASP A C 1
ATOM 852 O O . ASP A 1 112 ? -22.248 -8.171 24.012 1.00 94.69 112 ASP A O 1
ATOM 856 N N . LEU A 1 113 ? -21.655 -7.308 26.000 1.00 92.38 113 LEU A N 1
ATOM 857 C CA . LEU A 1 113 ? -21.362 -8.571 26.672 1.00 92.38 113 LEU A CA 1
ATOM 858 C C . LEU A 1 113 ? -21.880 -8.532 28.109 1.00 92.38 113 LEU A C 1
ATOM 860 O O . LEU A 1 113 ? -21.699 -7.536 28.803 1.00 92.38 113 LEU A O 1
ATOM 864 N N . ASP A 1 114 ? -22.467 -9.636 28.559 1.00 90.94 114 ASP A N 1
ATOM 865 C CA . ASP A 1 114 ? -22.808 -9.867 29.962 1.00 90.94 114 ASP A CA 1
ATOM 866 C C . ASP A 1 114 ? -21.784 -10.849 30.547 1.00 90.94 114 ASP A C 1
ATOM 868 O O . ASP A 1 114 ? -21.580 -11.936 29.998 1.00 90.94 114 ASP A O 1
ATOM 872 N N . VAL A 1 115 ? -21.100 -10.435 31.618 1.00 86.81 115 VAL A N 1
ATOM 873 C CA . VAL A 1 115 ? -19.976 -11.150 32.256 1.00 86.81 115 VAL A CA 1
ATOM 874 C C . VAL A 1 115 ? -20.303 -11.506 33.697 1.00 86.81 115 VAL A C 1
ATOM 876 O O . VAL A 1 115 ? -20.832 -10.627 34.417 1.00 86.81 115 VAL A O 1
#

Foldseek 3Di:
DLVVLCVVCVVPVVCVVVSDDDDPDPVVVVVVVVVVVVVVVVVVVCVVVVVVVVVVVCCVPPVVVPDDDDDDDDDDDDDDPPPPAWDKDAWQRWDWDDDDVNDIDIDTHHGIDTD

Sequence (115 aa):
MREIAAEFADANPALAPLLNGPMTDPDVERLLDAVAYQNTLLGSKLDVDFPELILNLAHLILPHYMRPTPATTIL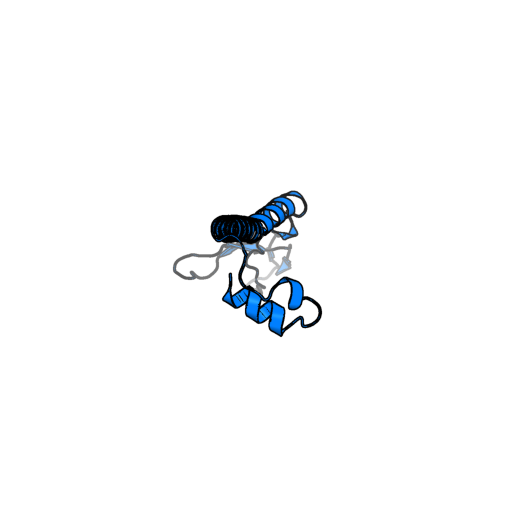GFTPTRAMGQSIRIPAGARIASMPVDGTRCRFTTAWDLDV

pLDDT: mean 88.44, std 7.87, range [66.06, 97.31]

Secondary structure (DSSP, 8-state):
-HHHHHHHHHH-TTTHHHHSS--S-HHHHHHHHHHHHHHHHHHHHHHHHHHHHHHHHHHHH-TTTSSPPPP---------TT--S--EE-TT-EEEPPPBTTB--EEE-SS-EE-